Protein AF-A0A0B6YNG0-F1 (afdb_monomer_lite)

Structure (mmCIF, N/CA/C/O backbone):
data_AF-A0A0B6YNG0-F1
#
_entry.id   AF-A0A0B6YNG0-F1
#
loop_
_atom_site.group_PDB
_atom_site.id
_atom_site.type_symbol
_atom_site.label_atom_id
_atom_site.label_alt_id
_atom_site.label_comp_id
_atom_site.label_asym_id
_atom_site.label_entity_id
_atom_site.label_seq_id
_atom_site.pdbx_PDB_ins_code
_atom_site.Cartn_x
_atom_site.Cartn_y
_atom_site.Cartn_z
_atom_site.occupancy
_atom_site.B_iso_or_equiv
_atom_site.auth_seq_id
_atom_site.auth_comp_id
_atom_site.auth_asym_id
_atom_site.auth_atom_id
_atom_site.pdbx_PDB_model_num
ATOM 1 N N . THR A 1 1 ? 1.364 5.940 -13.032 1.00 66.50 1 THR A N 1
ATOM 2 C CA . THR A 1 1 ? 2.782 5.542 -12.826 1.00 66.50 1 THR A CA 1
ATOM 3 C C . THR A 1 1 ? 3.115 5.553 -11.336 1.00 66.50 1 THR A C 1
ATOM 5 O O . THR A 1 1 ? 2.394 6.195 -10.582 1.00 66.50 1 THR A O 1
ATOM 8 N N . ALA A 1 2 ? 4.166 4.855 -10.874 1.00 70.00 2 ALA A N 1
ATOM 9 C CA . ALA A 1 2 ? 4.511 4.750 -9.440 1.00 70.00 2 ALA A CA 1
ATOM 10 C C . ALA A 1 2 ? 4.587 6.100 -8.674 1.00 70.00 2 ALA A C 1
ATOM 12 O O . ALA A 1 2 ? 4.045 6.167 -7.570 1.00 70.00 2 ALA A O 1
ATOM 13 N N . PRO A 1 3 ? 5.113 7.201 -9.259 1.00 79.50 3 PRO A N 1
ATOM 14 C CA . PRO A 1 3 ? 5.097 8.527 -8.629 1.00 79.50 3 PRO A CA 1
ATOM 15 C C . PRO A 1 3 ? 3.700 9.053 -8.277 1.00 79.50 3 PRO A C 1
ATOM 17 O O . PRO A 1 3 ? 3.532 9.748 -7.285 1.00 79.50 3 PRO A O 1
ATOM 20 N N . GLN A 1 4 ? 2.678 8.720 -9.070 1.00 81.50 4 GLN A N 1
ATOM 21 C CA . GLN A 1 4 ? 1.294 9.122 -8.786 1.00 81.50 4 GLN A CA 1
ATOM 22 C C . GLN A 1 4 ? 0.688 8.289 -7.647 1.00 81.50 4 GLN A C 1
ATOM 24 O O . GLN A 1 4 ? -0.141 8.783 -6.888 1.00 81.50 4 GLN A O 1
ATOM 29 N N . MET A 1 5 ? 1.111 7.029 -7.508 1.00 82.81 5 MET A N 1
ATOM 30 C CA . MET A 1 5 ? 0.606 6.124 -6.474 1.00 82.81 5 MET A CA 1
ATOM 31 C C . MET A 1 5 ? 1.211 6.445 -5.106 1.00 82.81 5 MET A C 1
ATOM 33 O O . MET A 1 5 ? 0.476 6.551 -4.132 1.00 82.81 5 MET A O 1
ATOM 37 N N . PHE A 1 6 ? 2.528 6.634 -5.024 1.00 83.00 6 PHE A N 1
ATOM 38 C CA . PHE A 1 6 ? 3.239 6.778 -3.745 1.00 83.00 6 PHE A CA 1
ATOM 39 C C . PHE A 1 6 ? 3.647 8.216 -3.421 1.00 83.00 6 PHE A C 1
ATOM 41 O O . PHE A 1 6 ? 3.895 8.533 -2.263 1.00 83.00 6 PHE A O 1
ATOM 48 N N . GLY A 1 7 ? 3.663 9.093 -4.418 1.00 88.00 7 GLY A N 1
ATOM 49 C CA . GLY A 1 7 ? 4.168 10.450 -4.296 1.00 88.00 7 GLY A CA 1
ATOM 50 C C . GLY A 1 7 ? 5.555 10.591 -4.906 1.00 88.00 7 GLY A C 1
ATOM 51 O O . GLY A 1 7 ? 6.206 9.614 -5.289 1.00 88.00 7 GLY A O 1
ATOM 52 N N . ARG A 1 8 ? 5.995 11.838 -5.036 1.00 88.44 8 ARG A N 1
ATOM 53 C CA . ARG A 1 8 ? 7.301 12.179 -5.598 1.00 88.44 8 ARG A CA 1
ATOM 54 C C . ARG A 1 8 ? 7.910 13.362 -4.871 1.00 88.44 8 ARG A C 1
ATOM 56 O O . ARG A 1 8 ? 7.202 14.295 -4.502 1.00 88.44 8 ARG A O 1
ATOM 63 N N . LEU A 1 9 ? 9.229 13.324 -4.743 1.00 87.00 9 LEU A N 1
ATOM 64 C CA . LEU A 1 9 ? 10.026 14.482 -4.376 1.00 87.00 9 LEU A CA 1
ATOM 65 C C . LEU A 1 9 ? 10.422 15.203 -5.666 1.00 87.00 9 LEU A C 1
ATOM 67 O O . LEU A 1 9 ? 11.054 14.603 -6.538 1.00 87.00 9 LEU A O 1
ATOM 71 N N . ASP A 1 10 ? 10.020 16.460 -5.807 1.00 86.62 10 ASP A N 1
ATOM 72 C CA . ASP A 1 10 ? 10.525 17.310 -6.877 1.00 86.62 10 ASP A CA 1
ATOM 73 C C . ASP A 1 10 ? 11.939 17.767 -6.507 1.00 86.62 10 ASP A C 1
ATOM 75 O O . ASP A 1 10 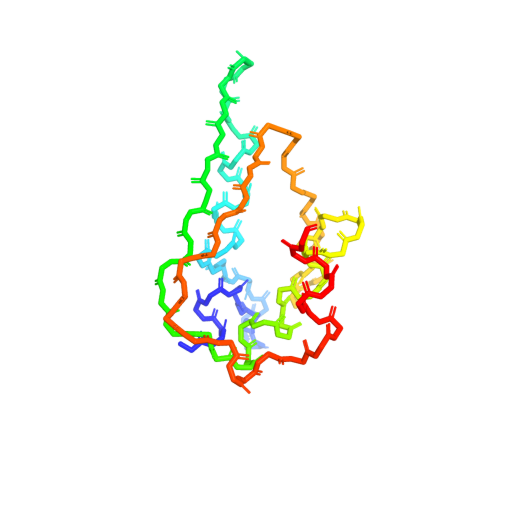? 12.130 18.525 -5.563 1.00 86.62 10 ASP A O 1
ATOM 79 N N . VAL A 1 11 ? 12.951 17.279 -7.224 1.00 83.81 11 VAL A N 1
ATOM 80 C CA . VAL A 1 11 ? 14.358 17.602 -6.936 1.00 83.81 11 VAL A CA 1
ATOM 81 C C . VAL A 1 11 ? 14.729 19.045 -7.280 1.00 83.81 11 VAL A C 1
ATOM 83 O O . VAL A 1 11 ? 15.748 19.531 -6.800 1.00 83.81 11 VAL A O 1
ATOM 86 N N . ALA A 1 12 ? 13.934 19.729 -8.110 1.00 88.19 12 ALA A N 1
ATOM 87 C CA . ALA A 1 12 ? 14.197 21.111 -8.490 1.00 88.19 12 ALA A CA 1
ATOM 88 C C . ALA A 1 12 ? 13.688 22.094 -7.431 1.00 88.19 12 ALA A C 1
ATOM 90 O O . ALA A 1 12 ? 14.351 23.095 -7.163 1.00 88.19 12 ALA A O 1
ATOM 91 N N . THR A 1 13 ? 12.534 21.811 -6.820 1.00 89.25 13 THR A N 1
ATOM 92 C CA . THR A 1 13 ? 11.945 22.674 -5.780 1.00 89.25 13 THR A CA 1
ATOM 93 C C . THR A 1 13 ? 12.154 22.149 -4.361 1.00 89.25 13 THR A C 1
ATOM 95 O O . THR A 1 13 ? 11.955 22.886 -3.401 1.00 89.25 13 THR A O 1
ATOM 98 N N . ASN A 1 14 ? 12.605 20.899 -4.224 1.00 84.94 14 ASN A N 1
ATOM 99 C CA . ASN A 1 14 ? 12.670 20.146 -2.973 1.00 84.94 14 ASN A CA 1
ATOM 100 C C . ASN A 1 14 ? 11.294 19.959 -2.298 1.00 84.94 14 ASN A C 1
ATOM 102 O O . ASN A 1 14 ? 11.216 19.748 -1.087 1.00 84.94 14 ASN A O 1
ATOM 106 N N . ASP A 1 15 ? 10.208 20.013 -3.077 1.00 89.38 15 ASP A N 1
ATOM 107 C CA . ASP A 1 15 ? 8.846 19.846 -2.571 1.00 89.38 15 ASP A CA 1
ATOM 108 C C . ASP A 1 15 ? 8.365 18.400 -2.680 1.00 89.38 15 ASP A C 1
ATOM 110 O O . ASP A 1 15 ? 8.549 17.715 -3.692 1.00 89.38 15 ASP A O 1
ATOM 114 N N . TRP A 1 16 ? 7.672 17.939 -1.641 1.00 88.94 16 TRP A N 1
ATOM 115 C CA . TRP A 1 16 ? 7.000 16.646 -1.651 1.00 88.94 16 TRP A CA 1
ATOM 116 C C . TRP A 1 16 ? 5.579 16.766 -2.203 1.00 88.94 16 TRP A C 1
ATOM 118 O O . TRP A 1 16 ? 4.774 17.562 -1.724 1.00 88.94 16 TRP A O 1
ATOM 128 N N . THR A 1 17 ? 5.246 15.919 -3.175 1.00 90.75 17 THR A N 1
ATOM 129 C CA . THR A 1 17 ? 3.871 15.726 -3.643 1.00 90.75 17 THR A CA 1
ATOM 130 C C . TH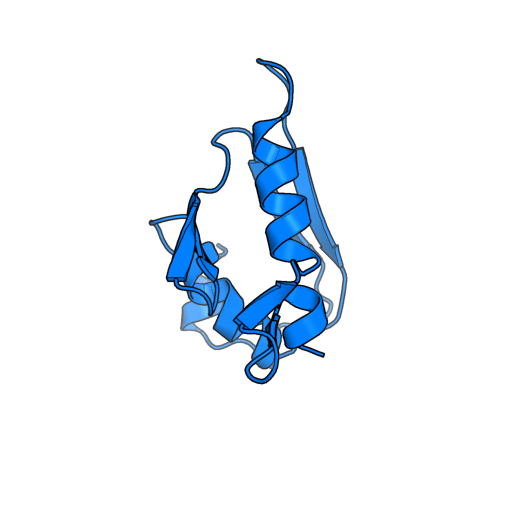R A 1 17 ? 3.367 14.367 -3.179 1.00 90.75 17 THR A C 1
ATOM 132 O O . THR A 1 17 ? 3.928 13.341 -3.564 1.00 90.75 17 THR A O 1
ATOM 135 N N . ASP A 1 18 ? 2.292 14.358 -2.390 1.00 89.25 18 ASP A N 1
ATOM 136 C CA . ASP A 1 18 ? 1.638 13.125 -1.954 1.00 89.25 18 ASP A CA 1
ATOM 137 C C . ASP A 1 18 ? 1.004 12.367 -3.132 1.00 89.25 18 ASP A C 1
ATOM 139 O O . ASP A 1 18 ? 0.428 12.955 -4.050 1.00 89.25 18 ASP A O 1
ATOM 143 N N . GLY A 1 19 ? 1.103 11.039 -3.085 1.00 88.31 19 GLY A N 1
ATOM 144 C CA . GLY A 1 19 ? 0.421 10.141 -4.007 1.00 88.31 19 GLY A CA 1
ATOM 145 C C . GLY A 1 19 ? -0.922 9.660 -3.467 1.00 88.31 19 GLY A C 1
ATOM 146 O O . GLY A 1 19 ? -1.353 10.007 -2.361 1.00 88.31 19 GLY A O 1
ATOM 147 N N . ILE A 1 20 ? -1.579 8.799 -4.243 1.00 87.31 20 ILE A N 1
ATOM 148 C CA . ILE A 1 20 ? -2.855 8.176 -3.867 1.00 87.31 20 ILE A CA 1
ATOM 149 C C . ILE A 1 20 ? -2.718 7.400 -2.548 1.00 87.31 20 ILE A C 1
ATOM 151 O O . ILE A 1 20 ? -3.488 7.628 -1.616 1.00 87.31 20 ILE A O 1
ATOM 155 N N . PHE A 1 21 ? -1.714 6.530 -2.425 1.00 85.19 21 PHE A N 1
ATOM 156 C CA . PHE A 1 21 ? -1.504 5.715 -1.232 1.00 85.19 21 PHE A CA 1
ATOM 157 C C . PHE A 1 21 ? -1.127 6.544 -0.010 1.00 85.19 21 PHE A C 1
ATOM 159 O O . PHE A 1 21 ? -1.724 6.337 1.044 1.00 85.19 21 PHE A O 1
ATOM 166 N N . SER A 1 22 ? -0.206 7.508 -0.121 1.00 87.12 22 SER A N 1
ATOM 167 C CA . SER A 1 22 ? 0.162 8.342 1.032 1.00 87.12 22 SER A CA 1
ATOM 168 C C . SER A 1 22 ? -1.036 9.151 1.541 1.00 87.12 22 SER A C 1
ATOM 170 O O . SER A 1 22 ? -1.285 9.207 2.748 1.00 87.12 22 SER A O 1
ATOM 172 N N . THR A 1 23 ? -1.860 9.670 0.627 1.00 89.44 23 THR A N 1
ATOM 173 C CA . THR A 1 23 ? -3.107 10.372 0.959 1.00 89.44 23 THR A CA 1
ATOM 174 C C . THR A 1 23 ? -4.120 9.452 1.645 1.00 89.44 23 THR A C 1
ATOM 176 O O . THR A 1 23 ? -4.671 9.805 2.694 1.00 89.44 23 THR A O 1
ATOM 179 N N . LEU A 1 24 ? -4.364 8.258 1.090 1.00 88.00 24 LEU A N 1
ATOM 180 C CA . LEU A 1 24 ? -5.291 7.279 1.663 1.00 88.00 24 LEU A CA 1
ATOM 181 C C . LEU A 1 24 ? -4.831 6.818 3.049 1.00 88.00 24 LEU A C 1
ATOM 183 O O . LEU A 1 24 ? -5.636 6.820 3.979 1.00 88.00 24 LEU A O 1
ATOM 187 N N . TRP A 1 25 ? -3.539 6.530 3.232 1.00 87.50 25 TRP A N 1
ATOM 188 C CA . TRP A 1 25 ? -2.977 6.155 4.532 1.00 87.50 25 TRP A CA 1
ATOM 189 C C . TRP A 1 25 ? -3.225 7.227 5.586 1.00 87.50 25 TRP A C 1
ATOM 191 O O . TRP A 1 25 ? -3.773 6.932 6.648 1.00 87.50 25 TRP A O 1
ATOM 201 N N . ARG A 1 26 ? -2.908 8.492 5.286 1.00 89.19 26 ARG A N 1
ATOM 202 C CA . ARG A 1 26 ? -3.169 9.605 6.215 1.00 89.19 26 ARG A CA 1
ATOM 203 C C . ARG A 1 26 ? -4.660 9.755 6.527 1.00 89.19 26 ARG A C 1
ATOM 205 O O . ARG A 1 26 ? -5.014 10.147 7.637 1.00 89.19 26 ARG A O 1
ATOM 212 N N . ARG A 1 27 ? -5.544 9.436 5.576 1.00 88.50 27 ARG A N 1
ATOM 213 C CA . ARG A 1 27 ? -6.998 9.475 5.782 1.00 88.50 27 ARG A CA 1
ATOM 214 C C . ARG A 1 27 ? -7.481 8.382 6.733 1.00 88.50 27 ARG A C 1
ATOM 216 O O . ARG A 1 27 ? -8.357 8.668 7.543 1.00 88.50 27 ARG A O 1
ATOM 223 N N . THR A 1 28 ? -6.890 7.185 6.696 1.00 87.44 28 THR A N 1
ATOM 224 C CA . THR A 1 28 ? -7.287 6.078 7.590 1.00 87.44 28 THR A CA 1
ATOM 225 C C . THR A 1 28 ? -7.154 6.451 9.070 1.00 87.44 28 THR A C 1
ATOM 227 O O . THR A 1 28 ? -8.020 6.093 9.865 1.00 87.44 28 THR A O 1
ATOM 230 N N . HIS A 1 29 ? -6.155 7.268 9.427 1.00 85.94 29 HIS A N 1
ATOM 231 C CA . HIS A 1 29 ? -5.935 7.774 10.791 1.00 85.94 29 HIS A CA 1
ATOM 232 C C . HIS A 1 29 ? -6.926 8.845 11.254 1.00 85.94 29 HIS A C 1
ATOM 234 O O . HIS A 1 29 ? -7.013 9.119 12.446 1.00 85.94 29 HIS A O 1
ATOM 240 N N . LYS A 1 30 ? -7.678 9.463 10.337 1.00 87.62 30 LYS A N 1
ATOM 241 C CA . LYS A 1 30 ? -8.677 10.498 10.664 1.00 87.62 30 LYS A CA 1
ATOM 242 C C . LYS A 1 30 ? -10.070 9.923 10.945 1.00 87.62 30 LYS A C 1
ATOM 244 O O . LYS A 1 30 ? -11.008 10.676 11.194 1.00 87.62 30 LYS A O 1
ATOM 249 N N . THR A 1 31 ? -10.207 8.605 10.872 1.00 83.75 31 THR A N 1
ATOM 250 C CA . THR A 1 31 ? -11.465 7.880 11.059 1.00 83.75 31 THR A CA 1
ATOM 251 C C . THR A 1 31 ? -11.900 7.901 12.527 1.00 83.75 31 THR A C 1
ATOM 253 O O . THR A 1 31 ? -11.059 7.931 13.429 1.00 83.75 31 THR A O 1
ATOM 256 N N . LYS A 1 32 ? -13.213 7.903 12.800 1.00 83.69 32 LYS A N 1
ATOM 257 C CA . LYS A 1 32 ? -13.719 7.939 14.181 1.00 83.69 32 LYS A CA 1
ATOM 258 C C . LYS A 1 32 ? -13.408 6.632 14.916 1.00 83.69 32 LYS A C 1
ATOM 260 O O . LYS A 1 32 ? -13.290 5.564 14.318 1.00 83.69 32 LYS A O 1
ATOM 265 N N . LYS A 1 33 ? -13.315 6.701 16.250 1.00 78.62 33 LYS A N 1
ATOM 266 C CA . LYS A 1 33 ? -13.189 5.496 17.086 1.00 78.62 33 LYS A CA 1
ATOM 267 C C . LYS A 1 33 ? -14.376 4.560 16.834 1.00 78.62 33 LYS A C 1
ATOM 269 O O . LYS A 1 33 ? -15.519 4.984 16.963 1.00 78.62 33 LYS A O 1
ATOM 274 N N . GLY A 1 34 ? -14.081 3.297 16.526 1.00 80.88 34 GLY A N 1
ATOM 275 C CA . GLY A 1 34 ? -15.076 2.249 16.267 1.00 80.88 34 GLY A CA 1
ATOM 276 C C . GLY A 1 34 ? -15.405 2.021 14.789 1.00 80.88 34 GLY A C 1
ATOM 277 O O . GLY A 1 34 ? -16.088 1.054 14.475 1.00 80.88 34 GLY A O 1
ATOM 278 N N . GLU A 1 35 ? -14.902 2.856 13.879 1.00 87.00 35 GLU A N 1
ATOM 279 C CA . GLU A 1 35 ? -15.088 2.676 12.437 1.00 87.00 35 GLU A CA 1
ATOM 280 C C . GLU A 1 35 ? -13.899 1.920 11.816 1.00 87.00 35 GLU A C 1
ATOM 282 O O . GLU A 1 35 ? -12.730 2.174 12.129 1.00 87.00 35 GLU A O 1
ATOM 287 N N . HIS A 1 36 ? -14.212 0.987 10.915 1.00 87.25 36 HIS A N 1
ATOM 288 C CA . HIS A 1 36 ? -13.235 0.230 10.136 1.00 87.25 36 HIS A CA 1
ATOM 289 C C . HIS A 1 36 ? -13.105 0.812 8.732 1.00 87.25 36 HIS A C 1
ATOM 291 O O . HIS A 1 36 ? -14.108 1.114 8.087 1.00 87.25 36 HIS A O 1
ATOM 297 N N . VAL A 1 37 ? -11.869 0.926 8.244 1.00 89.56 37 VAL A N 1
ATOM 298 C CA . VAL A 1 37 ? -11.592 1.377 6.874 1.00 89.56 37 VAL A CA 1
ATOM 299 C C . VAL A 1 37 ? -11.084 0.202 6.062 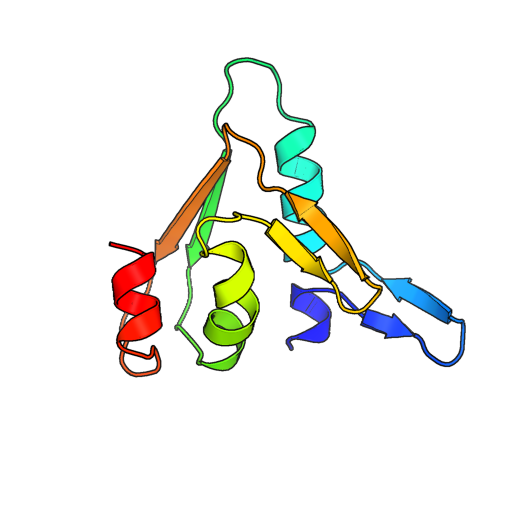1.00 89.56 37 VAL A C 1
ATOM 301 O O . VAL A 1 37 ? -10.126 -0.455 6.455 1.00 89.56 37 VAL A O 1
ATOM 304 N N . TRP A 1 38 ? -11.705 -0.041 4.916 1.00 89.31 38 TRP A N 1
ATOM 305 C CA . TRP A 1 38 ? -11.286 -1.077 3.983 1.00 89.31 38 TRP A CA 1
ATOM 306 C C . TRP A 1 38 ? -10.774 -0.403 2.716 1.00 89.31 38 TRP A C 1
ATOM 308 O O . TRP A 1 38 ? -11.513 0.317 2.047 1.00 89.31 38 TRP A O 1
ATOM 318 N N . LEU A 1 39 ? -9.491 -0.591 2.422 1.00 86.00 39 LEU A N 1
ATOM 319 C CA . LEU A 1 39 ? -8.872 -0.151 1.180 1.00 86.00 39 LEU A CA 1
ATOM 320 C C . LEU A 1 39 ? -8.940 -1.309 0.189 1.00 86.00 39 LEU A C 1
ATOM 322 O O . LEU A 1 39 ? -8.240 -2.302 0.362 1.00 86.00 39 LEU A O 1
ATOM 326 N N . VAL A 1 40 ? -9.802 -1.186 -0.818 1.00 86.38 40 VAL A N 1
ATOM 327 C CA . VAL A 1 40 ? -9.928 -2.175 -1.892 1.00 86.38 40 VAL A CA 1
ATOM 328 C C . VAL A 1 40 ? -9.047 -1.739 -3.052 1.00 86.38 40 VAL A C 1
ATOM 330 O O . VAL A 1 40 ? -9.201 -0.637 -3.580 1.00 86.38 40 VAL A O 1
ATOM 333 N N . LEU A 1 41 ? -8.093 -2.590 -3.402 1.00 80.56 41 LEU A N 1
ATOM 334 C CA . LEU A 1 41 ? -7.192 -2.423 -4.530 1.00 80.56 41 LEU A CA 1
ATOM 335 C C . LEU A 1 41 ? -7.649 -3.384 -5.620 1.00 80.56 41 LEU A C 1
ATOM 337 O O . LEU A 1 41 ? -7.259 -4.549 -5.629 1.00 80.56 41 LEU A O 1
ATOM 341 N N . ASP A 1 42 ? -8.528 -2.869 -6.474 1.00 81.19 42 ASP A N 1
ATOM 342 C CA . ASP A 1 42 ? -9.087 -3.565 -7.629 1.00 81.19 42 ASP A CA 1
ATOM 343 C C . ASP A 1 42 ? -8.268 -3.222 -8.877 1.00 81.19 42 ASP A C 1
ATOM 345 O O . ASP A 1 42 ? -8.150 -2.056 -9.274 1.00 81.19 42 ASP A O 1
ATOM 349 N N . GLY A 1 43 ? -7.634 -4.241 -9.450 1.00 75.12 43 GLY A N 1
ATOM 350 C CA . GLY A 1 43 ? -6.866 -4.103 -10.676 1.00 75.12 43 GLY A CA 1
ATOM 351 C C . GLY A 1 43 ? -5.862 -5.231 -10.902 1.00 75.12 43 GLY A C 1
ATOM 352 O O . GLY A 1 43 ? -5.549 -6.004 -9.992 1.00 75.12 43 GLY A O 1
ATOM 353 N N . PRO A 1 44 ? -5.323 -5.340 -12.129 1.00 70.94 44 PRO A N 1
ATOM 354 C CA . PRO A 1 44 ? -4.281 -6.307 -12.426 1.00 70.94 44 PRO A CA 1
ATOM 355 C C . PRO A 1 44 ? -3.058 -6.033 -11.554 1.00 70.94 44 PRO A C 1
ATOM 357 O O . PRO A 1 44 ? -2.569 -4.905 -11.452 1.00 70.94 44 PRO A O 1
ATOM 360 N N . VAL A 1 45 ? -2.556 -7.091 -10.932 1.00 67.94 45 VAL A N 1
ATOM 361 C CA . VAL A 1 45 ? -1.342 -7.038 -10.130 1.00 67.94 45 VAL A CA 1
ATOM 362 C C . VAL A 1 45 ? -0.149 -6.897 -11.060 1.00 67.94 45 VAL A C 1
ATOM 364 O O . VAL A 1 45 ? 0.290 -7.856 -11.692 1.00 67.94 45 VAL A O 1
ATOM 367 N N . ASP A 1 46 ? 0.390 -5.688 -11.136 1.00 69.44 46 ASP A N 1
ATOM 368 C CA . ASP A 1 46 ? 1.705 -5.460 -11.721 1.00 69.44 46 ASP A CA 1
ATOM 369 C C . ASP A 1 46 ? 2.781 -5.619 -10.633 1.00 69.44 46 ASP A C 1
ATOM 371 O O . ASP A 1 46 ? 2.611 -5.153 -9.496 1.00 69.44 46 ASP A O 1
ATOM 375 N N . ALA A 1 47 ? 3.898 -6.259 -10.987 1.00 63.22 47 ALA A N 1
ATOM 376 C CA . ALA A 1 47 ? 5.044 -6.488 -10.110 1.00 63.22 47 ALA A CA 1
ATOM 377 C C . ALA A 1 47 ? 5.513 -5.185 -9.439 1.00 63.22 47 ALA A C 1
ATOM 379 O O . ALA A 1 47 ? 5.851 -5.179 -8.257 1.00 63.22 47 ALA A O 1
ATOM 380 N N . ILE A 1 48 ? 5.414 -4.052 -10.145 1.00 66.00 48 ILE A N 1
ATOM 381 C CA . ILE A 1 48 ? 5.818 -2.731 -9.641 1.00 66.00 48 ILE A CA 1
ATOM 382 C C . ILE A 1 48 ? 5.002 -2.305 -8.410 1.00 66.00 48 ILE A C 1
ATOM 384 O O . ILE A 1 48 ? 5.544 -1.699 -7.483 1.00 66.00 48 ILE A O 1
ATOM 388 N N . TRP A 1 49 ? 3.690 -2.558 -8.376 1.00 67.56 49 TRP A N 1
ATOM 389 C CA . TRP A 1 49 ? 2.862 -2.145 -7.234 1.00 67.56 49 TRP A CA 1
ATOM 390 C C . TRP A 1 49 ? 3.071 -3.077 -6.051 1.00 67.56 49 TRP A C 1
ATOM 392 O O . TRP A 1 49 ? 3.212 -2.600 -4.926 1.00 67.56 49 TRP A O 1
ATOM 402 N N . ILE A 1 50 ? 3.166 -4.380 -6.312 1.00 67.94 50 ILE A N 1
ATOM 403 C CA . ILE A 1 50 ? 3.447 -5.377 -5.280 1.00 67.94 50 ILE A CA 1
ATOM 404 C C . ILE A 1 50 ? 4.805 -5.140 -4.616 1.00 67.94 50 ILE A C 1
ATOM 406 O O . ILE A 1 50 ? 4.891 -5.184 -3.392 1.00 67.94 50 ILE A O 1
ATOM 410 N N . GLU A 1 51 ? 5.851 -4.834 -5.383 1.00 71.19 51 GLU A N 1
ATOM 411 C CA . GLU A 1 51 ? 7.183 -4.593 -4.826 1.00 71.19 51 GLU A CA 1
A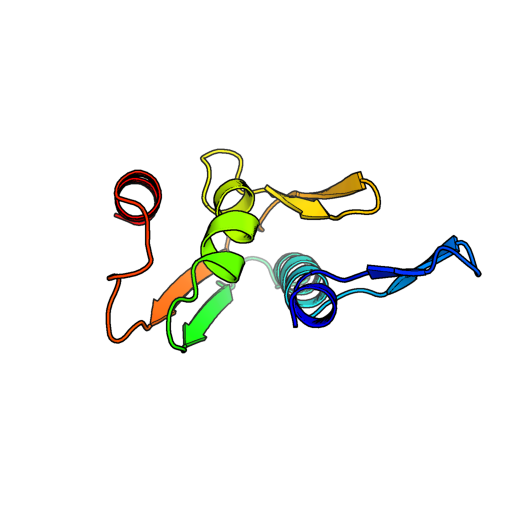TOM 412 C C . GLU A 1 51 ? 7.200 -3.391 -3.882 1.00 71.19 51 GLU A C 1
ATOM 414 O O . GLU A 1 51 ? 7.720 -3.481 -2.769 1.00 71.19 51 GLU A O 1
ATOM 419 N N . ASN A 1 52 ? 6.559 -2.290 -4.280 1.00 68.25 52 ASN A N 1
ATOM 420 C CA . ASN A 1 52 ? 6.459 -1.100 -3.436 1.00 68.25 52 ASN A CA 1
ATOM 421 C C . ASN A 1 52 ? 5.558 -1.331 -2.207 1.00 68.25 52 ASN A C 1
ATOM 423 O O . ASN A 1 52 ? 5.812 -0.779 -1.133 1.00 68.25 52 ASN A O 1
ATOM 427 N N . LEU A 1 53 ? 4.536 -2.184 -2.333 1.00 69.88 53 LEU A N 1
ATOM 428 C CA . LEU A 1 53 ? 3.641 -2.556 -1.236 1.00 69.88 53 LEU A CA 1
ATOM 429 C C . LEU A 1 53 ? 4.217 -3.642 -0.319 1.00 69.88 53 LEU A C 1
ATOM 431 O O . LEU A 1 53 ? 3.713 -3.795 0.788 1.00 69.88 53 LEU A O 1
ATOM 435 N N . ASN A 1 54 ? 5.286 -4.353 -0.685 1.00 69.88 54 ASN A N 1
ATOM 436 C CA . ASN A 1 54 ? 5.859 -5.402 0.171 1.00 69.88 54 ASN A CA 1
ATOM 437 C C . ASN A 1 54 ? 6.272 -4.881 1.558 1.00 69.88 54 ASN A C 1
ATOM 439 O O . ASN A 1 54 ? 6.158 -5.623 2.528 1.00 69.88 54 ASN A O 1
ATOM 443 N N . SER A 1 55 ? 6.711 -3.619 1.667 1.00 65.69 55 SER A N 1
ATOM 444 C CA . SER A 1 55 ? 7.036 -2.976 2.956 1.00 65.69 55 SER A CA 1
ATOM 445 C C . SER A 1 55 ? 5.793 -2.639 3.794 1.00 65.69 55 SER A C 1
ATOM 447 O O . SER A 1 55 ? 5.828 -2.649 5.025 1.00 65.69 55 SER A O 1
ATOM 449 N N . VAL A 1 56 ? 4.678 -2.377 3.113 1.00 66.19 56 VAL A N 1
ATOM 450 C CA . VAL A 1 56 ? 3.370 -2.057 3.690 1.00 66.19 56 VAL A CA 1
ATOM 451 C C . VAL A 1 56 ? 2.643 -3.319 4.151 1.00 66.19 56 VAL A C 1
ATOM 453 O O . VAL A 1 56 ? 1.932 -3.284 5.150 1.00 66.19 56 VAL A O 1
ATOM 456 N N . LEU A 1 57 ? 2.824 -4.415 3.416 1.00 68.25 57 LEU A N 1
ATOM 457 C CA . LEU A 1 57 ? 2.259 -5.736 3.689 1.00 68.25 57 LEU A CA 1
ATOM 458 C C . LEU A 1 57 ? 3.151 -6.578 4.610 1.00 68.25 57 LEU A C 1
ATOM 460 O O . LEU A 1 57 ? 2.769 -7.681 4.982 1.00 68.25 57 LEU A O 1
ATOM 464 N N . ASP A 1 58 ? 4.335 -6.076 4.965 1.00 71.06 58 ASP A N 1
ATOM 465 C CA . ASP A 1 58 ? 5.186 -6.686 5.984 1.00 71.06 58 ASP A CA 1
ATOM 466 C C . ASP A 1 58 ? 4.579 -6.519 7.387 1.00 71.06 58 ASP A C 1
ATOM 468 O O . ASP A 1 58 ? 3.717 -5.662 7.611 1.00 71.06 58 ASP A O 1
ATOM 472 N N . ASP A 1 59 ? 5.091 -7.266 8.367 1.00 65.75 59 ASP A N 1
ATOM 473 C CA . ASP A 1 59 ? 4.607 -7.253 9.759 1.00 65.75 59 ASP A CA 1
ATOM 474 C C . ASP A 1 59 ? 4.582 -5.842 10.374 1.00 65.75 59 ASP A C 1
ATOM 476 O O . ASP A 1 59 ? 3.750 -5.519 11.227 1.00 65.75 59 ASP A O 1
ATOM 480 N N . ASN A 1 60 ? 5.461 -4.964 9.884 1.00 69.94 60 ASN A N 1
ATOM 481 C CA . ASN A 1 60 ? 5.581 -3.575 10.313 1.00 69.94 60 ASN A CA 1
ATOM 482 C C . ASN A 1 60 ? 4.419 -2.674 9.865 1.00 69.94 60 ASN A C 1
ATOM 484 O O . ASN A 1 60 ? 4.302 -1.560 10.383 1.00 69.94 60 ASN A O 1
ATOM 488 N N . LYS A 1 61 ? 3.599 -3.097 8.891 1.00 80.19 61 LYS A N 1
ATOM 489 C CA . LYS A 1 61 ? 2.420 -2.375 8.374 1.00 80.19 61 LYS A CA 1
ATOM 490 C C . LYS A 1 61 ? 2.662 -0.878 8.170 1.00 80.19 61 LYS A C 1
ATOM 492 O O . LYS A 1 61 ? 1.863 -0.050 8.600 1.00 80.19 61 LYS A O 1
ATOM 497 N N . THR A 1 62 ? 3.798 -0.507 7.581 1.00 84.94 62 THR A N 1
ATOM 498 C CA . THR A 1 62 ? 4.252 0.890 7.506 1.00 84.94 62 THR A CA 1
ATOM 499 C C . THR A 1 62 ? 4.572 1.279 6.072 1.00 84.94 62 THR A C 1
ATOM 501 O O . THR A 1 62 ? 5.441 0.68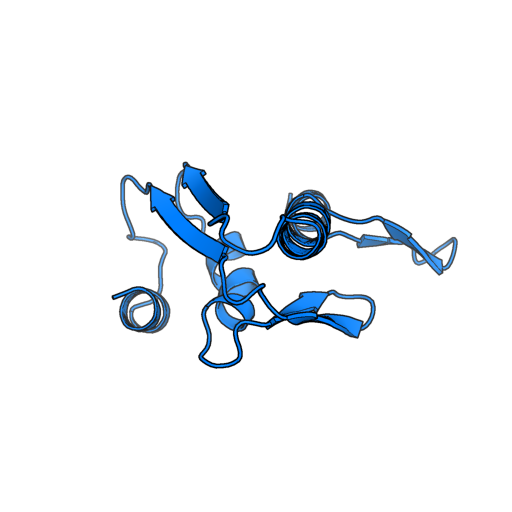8 5.440 1.00 84.94 62 THR A O 1
ATOM 504 N N . LEU A 1 63 ? 3.908 2.327 5.583 1.00 85.12 63 LEU A N 1
ATOM 505 C CA . LEU A 1 63 ? 4.198 2.931 4.290 1.00 85.12 63 LEU A CA 1
ATOM 506 C C . LEU A 1 63 ? 5.432 3.824 4.404 1.00 85.12 63 LEU A C 1
ATOM 508 O O . LEU A 1 63 ? 5.403 4.824 5.120 1.00 85.12 63 LEU A O 1
ATOM 512 N N . THR A 1 64 ? 6.505 3.454 3.706 1.00 85.00 64 THR A N 1
ATOM 513 C CA . THR A 1 64 ? 7.743 4.243 3.642 1.00 85.00 64 THR A CA 1
ATOM 514 C C . THR A 1 64 ? 7.797 4.986 2.314 1.00 85.00 64 THR A C 1
ATOM 516 O O . THR A 1 64 ? 7.750 4.371 1.251 1.00 85.00 64 THR A O 1
ATOM 519 N N . LEU A 1 65 ? 7.855 6.312 2.381 1.00 84.81 65 LEU A N 1
ATOM 520 C CA . LEU A 1 65 ? 7.846 7.205 1.229 1.00 84.81 65 LEU A CA 1
ATOM 521 C C . LEU A 1 65 ? 9.274 7.603 0.839 1.00 84.81 65 LEU A C 1
ATOM 523 O O . LEU A 1 65 ? 10.193 7.577 1.657 1.00 84.81 65 LEU A O 1
ATOM 527 N N . ALA A 1 66 ? 9.466 8.001 -0.420 1.00 82.00 66 ALA A N 1
ATOM 528 C CA . ALA A 1 66 ? 10.785 8.354 -0.952 1.00 82.00 66 ALA A CA 1
ATOM 529 C C . ALA A 1 66 ? 11.406 9.609 -0.302 1.00 82.00 66 ALA A C 1
ATOM 531 O O . ALA A 1 66 ? 12.619 9.780 -0.352 1.00 82.00 66 ALA A O 1
ATOM 532 N N . ASN A 1 67 ? 10.601 10.467 0.335 1.00 84.31 67 ASN A N 1
ATOM 533 C CA . ASN A 1 67 ? 11.087 11.576 1.168 1.00 84.31 67 ASN A CA 1
ATOM 534 C C . ASN A 1 67 ? 11.551 11.139 2.573 1.00 84.31 67 ASN A C 1
ATOM 536 O O . ASN A 1 67 ? 11.971 11.985 3.356 1.00 84.31 67 ASN A O 1
ATOM 540 N N . GLY A 1 68 ? 11.456 9.850 2.911 1.00 85.25 68 GLY A N 1
ATOM 541 C CA . GLY A 1 68 ? 11.798 9.313 4.227 1.00 85.25 68 GLY A CA 1
ATOM 542 C C . GLY A 1 68 ? 10.638 9.276 5.226 1.00 85.25 68 GLY A C 1
ATOM 543 O O . GLY A 1 68 ? 10.821 8.749 6.326 1.00 85.25 68 GLY A O 1
ATOM 544 N N . ASP A 1 69 ? 9.445 9.768 4.868 1.00 86.19 69 ASP A N 1
ATOM 545 C CA . ASP A 1 69 ? 8.269 9.668 5.736 1.00 86.19 69 ASP A CA 1
ATOM 546 C C . ASP A 1 69 ? 7.873 8.205 5.943 1.00 86.19 69 ASP A C 1
ATOM 548 O O . ASP A 1 69 ? 7.824 7.400 5.010 1.00 86.19 69 ASP A O 1
ATOM 552 N N . ARG A 1 70 ? 7.522 7.875 7.187 1.00 88.06 70 ARG A N 1
ATOM 553 C CA . ARG A 1 70 ? 7.043 6.548 7.579 1.00 88.06 70 ARG A CA 1
ATOM 554 C C . ARG A 1 70 ? 5.660 6.680 8.188 1.00 88.06 70 ARG A C 1
ATOM 556 O O . ARG A 1 70 ? 5.505 7.229 9.276 1.00 88.06 70 ARG A O 1
ATOM 563 N N . ILE A 1 71 ? 4.652 6.181 7.482 1.00 88.12 71 ILE A N 1
ATOM 564 C CA . ILE A 1 71 ? 3.251 6.284 7.882 1.00 88.12 71 ILE A CA 1
ATOM 565 C C . ILE A 1 71 ? 2.761 4.885 8.273 1.00 88.12 71 ILE A C 1
ATOM 567 O O . ILE A 1 71 ? 2.529 4.057 7.387 1.00 88.12 71 ILE A O 1
ATOM 571 N N . PRO A 1 72 ? 2.606 4.580 9.575 1.00 87.88 72 PRO A N 1
ATOM 572 C CA . PRO A 1 72 ? 2.052 3.300 9.992 1.00 87.88 72 PRO A CA 1
ATOM 573 C C . PRO A 1 72 ? 0.603 3.184 9.515 1.00 87.88 72 PRO A C 1
ATOM 575 O O . PRO A 1 72 ? -0.107 4.179 9.385 1.00 87.88 72 PRO A O 1
ATOM 578 N N . MET A 1 73 ? 0.140 1.973 9.257 1.00 85.94 73 MET A N 1
ATOM 579 C CA . MET A 1 73 ? -1.250 1.695 8.931 1.00 85.94 73 MET A CA 1
ATOM 580 C C . MET A 1 73 ? -2.113 1.840 10.189 1.00 85.94 73 MET A C 1
ATOM 582 O O . MET A 1 73 ? -1.726 1.398 11.273 1.00 85.94 73 MET A O 1
ATOM 586 N N . ALA A 1 74 ? -3.287 2.463 10.067 1.0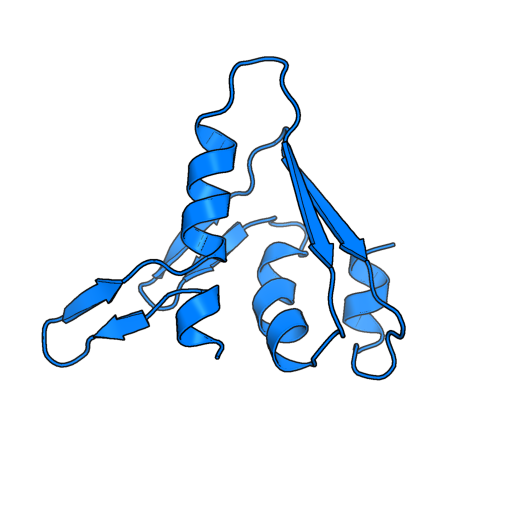0 87.88 74 ALA A N 1
ATOM 587 C CA . ALA A 1 74 ? -4.201 2.576 11.199 1.00 87.88 74 ALA A CA 1
ATOM 588 C C . ALA A 1 74 ? -4.660 1.174 11.666 1.00 87.88 74 ALA A C 1
ATOM 590 O O . ALA A 1 74 ? -4.971 0.333 10.819 1.00 87.88 74 ALA A O 1
ATOM 591 N N . PRO A 1 75 ? -4.778 0.908 12.984 1.00 85.81 75 PRO A N 1
ATOM 592 C CA . PRO A 1 75 ? -5.165 -0.413 13.496 1.00 85.81 75 PRO A CA 1
ATOM 593 C C . PRO A 1 75 ? -6.535 -0.905 13.009 1.00 85.81 75 PRO A C 1
ATOM 595 O O . PRO A 1 75 ? -6.776 -2.108 12.930 1.00 85.81 75 PRO A O 1
ATOM 598 N N . THR A 1 76 ? -7.441 0.023 12.692 1.00 87.50 76 THR A N 1
ATOM 599 C CA . THR A 1 76 ? -8.789 -0.270 12.187 1.00 87.50 76 THR A CA 1
ATOM 600 C C . THR A 1 76 ? -8.852 -0.391 10.667 1.00 87.50 76 THR A C 1
ATOM 602 O O . THR A 1 76 ? -9.920 -0.685 10.128 1.00 87.50 76 THR A O 1
ATOM 605 N N . CYS A 1 77 ? -7.734 -0.174 9.972 1.00 88.81 77 CYS A N 1
ATOM 606 C CA . CYS A 1 77 ? -7.660 -0.293 8.529 1.00 88.81 77 CYS A CA 1
ATOM 607 C C . CYS A 1 77 ? -7.399 -1.750 8.117 1.00 88.81 77 CYS A C 1
ATOM 609 O O . CYS A 1 77 ? -6.673 -2.491 8.785 1.00 88.81 77 CYS A O 1
ATOM 611 N N . LYS A 1 78 ? -7.956 -2.149 6.978 1.00 86.12 78 LYS A N 1
ATOM 612 C CA . LYS A 1 78 ? -7.695 -3.410 6.279 1.00 86.12 78 LYS A CA 1
ATOM 613 C C . LYS A 1 78 ? -7.479 -3.117 4.799 1.00 86.12 78 LYS A C 1
ATOM 615 O O . LYS A 1 78 ? -8.036 -2.151 4.284 1.00 86.12 78 LYS A O 1
ATOM 620 N N . ILE A 1 79 ? -6.660 -3.925 4.137 1.00 84.38 79 ILE A N 1
ATOM 621 C CA . ILE A 1 79 ? -6.427 -3.840 2.692 1.00 84.38 79 ILE A CA 1
ATOM 622 C C . ILE A 1 79 ? -6.954 -5.132 2.083 1.00 84.38 79 ILE A C 1
ATOM 624 O O . ILE A 1 79 ? -6.698 -6.205 2.626 1.00 84.38 79 ILE A O 1
ATOM 628 N N . ILE A 1 80 ? -7.702 -5.015 0.994 1.00 84.88 80 ILE A N 1
ATOM 629 C CA . ILE A 1 80 ? -8.174 -6.131 0.181 1.00 84.88 80 ILE A CA 1
ATOM 630 C C . ILE A 1 80 ? -7.608 -5.936 -1.219 1.00 84.88 80 ILE A C 1
ATOM 632 O O . ILE A 1 80 ? -7.685 -4.838 -1.767 1.00 84.88 80 ILE A O 1
ATOM 636 N N . PHE A 1 81 ? -7.069 -7.007 -1.789 1.00 79.62 81 PHE A N 1
ATOM 637 C CA . PHE A 1 81 ? -6.650 -7.056 -3.183 1.00 79.62 81 PHE A CA 1
ATOM 638 C C . PHE A 1 81 ? -7.685 -7.855 -3.969 1.00 79.62 81 PHE A C 1
ATOM 640 O O . PHE A 1 81 ? -7.899 -9.032 -3.684 1.00 79.62 81 PHE A O 1
ATOM 647 N N . GLU A 1 82 ? -8.330 -7.212 -4.937 1.00 82.06 82 GLU A N 1
ATOM 648 C CA . GLU A 1 82 ? -9.213 -7.871 -5.898 1.00 82.06 82 GLU A CA 1
ATOM 649 C C . GLU A 1 82 ? -8.451 -8.001 -7.215 1.00 82.06 82 GLU A C 1
ATOM 651 O O . GLU A 1 82 ? -8.204 -7.022 -7.918 1.00 82.06 82 GLU A O 1
ATOM 656 N N . VAL A 1 83 ? -7.964 -9.212 -7.485 1.00 75.88 83 VAL A N 1
ATOM 657 C CA . VAL A 1 83 ? -6.974 -9.456 -8.537 1.00 75.88 83 VAL A CA 1
ATOM 658 C C . VAL A 1 83 ? -7.407 -10.656 -9.362 1.00 75.88 83 VAL A C 1
ATOM 660 O O . VAL A 1 83 ? -7.792 -11.688 -8.816 1.00 75.88 83 VAL A O 1
ATOM 663 N N . HIS A 1 84 ? -7.368 -10.526 -10.690 1.00 69.94 84 HIS A N 1
ATOM 664 C CA . HIS A 1 84 ? -7.806 -11.602 -11.581 1.00 69.94 84 HIS A CA 1
ATOM 665 C C . HIS A 1 84 ? -6.783 -12.752 -11.642 1.00 69.94 84 HIS A C 1
ATOM 667 O O . HIS A 1 84 ? -7.171 -13.921 -11.666 1.00 69.94 84 HIS A O 1
ATOM 673 N N . ASN A 1 85 ? -5.487 -12.435 -11.656 1.00 67.50 85 ASN A N 1
ATOM 674 C CA . ASN A 1 85 ? -4.395 -13.400 -11.563 1.00 67.50 85 ASN A CA 1
ATOM 675 C C . ASN A 1 85 ? -3.271 -12.848 -10.677 1.00 67.50 85 ASN A C 1
ATOM 677 O O . ASN A 1 85 ? -3.183 -11.646 -10.423 1.00 67.50 85 ASN A O 1
ATOM 681 N N . ILE A 1 86 ? -2.416 -13.748 -10.194 1.00 66.25 86 ILE A N 1
ATOM 682 C CA . ILE A 1 86 ? -1.257 -13.411 -9.358 1.00 66.25 86 ILE A CA 1
ATOM 683 C C . ILE A 1 86 ? 0.056 -13.784 -10.060 1.00 66.25 86 ILE A C 1
ATOM 685 O O . ILE A 1 86 ? 1.107 -13.844 -9.436 1.00 66.25 86 ILE A O 1
ATOM 689 N N . ASP A 1 87 ? 0.011 -13.993 -11.377 1.00 68.44 87 ASP A N 1
ATOM 690 C CA . ASP A 1 87 ? 1.115 -14.544 -12.177 1.00 68.44 87 ASP A CA 1
ATOM 691 C C . ASP A 1 87 ? 2.402 -13.702 -12.099 1.00 68.44 87 ASP A C 1
ATOM 693 O O . ASP A 1 87 ? 3.502 -14.235 -12.232 1.00 68.44 87 ASP A O 1
ATOM 697 N N . ASN A 1 88 ? 2.271 -12.400 -11.824 1.00 65.75 88 ASN A N 1
ATOM 698 C CA . ASN A 1 88 ? 3.386 -11.465 -11.650 1.00 65.75 88 ASN A CA 1
ATOM 699 C C . ASN A 1 88 ? 3.811 -11.261 -10.184 1.00 65.75 88 ASN A C 1
ATOM 701 O O . ASN A 1 88 ? 4.726 -10.483 -9.910 1.00 65.75 88 ASN A O 1
ATOM 705 N N . ALA A 1 89 ? 3.156 -11.917 -9.227 1.00 65.69 89 ALA A N 1
ATOM 706 C CA . ALA A 1 89 ? 3.520 -11.842 -7.821 1.00 65.69 89 ALA A CA 1
ATOM 707 C C . ALA A 1 89 ? 4.544 -12.921 -7.468 1.00 65.69 89 ALA A C 1
ATOM 709 O O . ALA A 1 89 ? 4.387 -14.100 -7.784 1.00 65.69 89 ALA A O 1
ATOM 710 N N . SER A 1 90 ? 5.583 -12.530 -6.732 1.00 69.69 90 SER A N 1
ATOM 711 C CA . SER A 1 90 ? 6.520 -13.505 -6.180 1.00 69.69 90 SER A CA 1
ATOM 712 C C . SER A 1 90 ? 5.824 -14.398 -5.133 1.00 69.69 90 SER A C 1
ATOM 714 O O . SER A 1 90 ? 4.957 -13.909 -4.398 1.00 69.69 90 SER A O 1
ATOM 716 N N . PRO A 1 91 ? 6.237 -15.671 -4.963 1.00 69.88 91 PRO A N 1
ATOM 717 C CA . PRO A 1 91 ? 5.717 -16.534 -3.897 1.00 69.88 91 PRO A CA 1
ATOM 718 C C . PRO A 1 91 ? 5.834 -15.915 -2.494 1.00 69.88 91 PRO A C 1
ATOM 720 O O . PRO A 1 91 ? 4.967 -16.117 -1.646 1.00 69.88 91 PRO A O 1
ATOM 723 N N . ALA A 1 92 ? 6.875 -15.107 -2.261 1.00 69.50 92 ALA A N 1
ATOM 724 C CA . ALA A 1 92 ? 7.064 -14.374 -1.012 1.00 69.50 92 ALA A CA 1
ATOM 725 C C . ALA A 1 92 ? 5.963 -13.330 -0.775 1.00 69.50 92 ALA A C 1
ATOM 727 O O . ALA A 1 92 ? 5.515 -13.163 0.357 1.00 69.50 92 ALA A O 1
ATOM 728 N N . THR A 1 93 ? 5.491 -12.656 -1.828 1.00 67.31 93 THR A N 1
ATOM 729 C CA . THR A 1 93 ? 4.368 -11.722 -1.714 1.00 67.31 93 THR A CA 1
ATOM 730 C C . THR A 1 93 ? 3.066 -12.459 -1.423 1.00 67.31 93 THR A C 1
ATOM 732 O O . THR A 1 93 ? 2.306 -12.024 -0.561 1.00 67.31 93 THR A O 1
ATOM 735 N N . VAL A 1 94 ? 2.814 -13.595 -2.078 1.00 66.81 94 VAL A N 1
ATOM 736 C CA . VAL A 1 94 ? 1.600 -14.393 -1.827 1.00 66.81 94 VAL A CA 1
ATOM 737 C C . VAL A 1 94 ? 1.553 -14.871 -0.372 1.00 66.81 94 VAL A C 1
ATOM 739 O O . VAL A 1 94 ? 0.525 -14.738 0.283 1.00 66.81 94 VAL A O 1
ATOM 742 N N . SER A 1 95 ? 2.686 -15.320 0.176 1.00 68.06 95 SER A N 1
ATOM 743 C CA . SER A 1 95 ? 2.779 -15.778 1.570 1.00 68.06 95 SER A CA 1
ATOM 744 C C . SER A 1 95 ? 2.466 -14.703 2.618 1.00 68.06 95 SER A C 1
ATOM 746 O O . SER A 1 95 ? 2.138 -15.060 3.744 1.00 68.06 95 SER A O 1
ATOM 748 N N . ARG A 1 96 ? 2.604 -13.411 2.292 1.00 69.50 96 ARG A N 1
ATOM 749 C CA . ARG A 1 96 ? 2.345 -12.295 3.226 1.00 69.50 96 ARG A CA 1
ATOM 750 C C . ARG A 1 96 ? 0.890 -11.826 3.222 1.00 69.50 96 ARG A C 1
ATOM 752 O O . ARG A 1 96 ? 0.484 -11.101 4.122 1.00 69.50 96 ARG A O 1
ATOM 759 N N . ASN A 1 97 ? 0.128 -12.204 2.196 1.00 62.47 97 ASN A N 1
ATOM 760 C CA . ASN A 1 97 ? -1.267 -11.797 2.014 1.00 62.47 97 ASN A CA 1
ATOM 761 C C . ASN A 1 97 ? -2.279 -12.897 2.390 1.00 62.47 97 ASN A C 1
ATOM 763 O O . ASN A 1 97 ? -3.480 -12.648 2.292 1.00 62.47 97 ASN A O 1
ATOM 767 N N . GLY A 1 98 ? -1.804 -14.093 2.764 1.00 52.81 98 GLY A N 1
ATOM 768 C CA . GLY A 1 98 ? -2.625 -15.240 3.176 1.00 52.81 98 GLY A CA 1
ATOM 769 C C . GLY A 1 98 ? -3.061 -15.202 4.634 1.00 52.81 98 GLY A C 1
ATOM 770 O O . GLY A 1 98 ? -2.297 -14.671 5.470 1.00 52.81 98 GLY A O 1
#

Radius of gyration: 14.08 Å; chains: 1; bounding box: 29×39×30 Å

pLDDT: mean 79.27, std 9.21, range [52.81, 90.75]

InterPro domains:
  IPR026983 Dynein heavy chain [PTHR46961] (1-98)
  IPR027417 P-loop containing nucleoside triphosphate hydrolase [G3DSA:3.40.50.300] (1-98)

Secondary structure (DSSP, 8-state):
-HHHHHEEEETTTTEEEE-HHHHHHHHHTTSPTT--EEEEEES---HHHHHHHTTTSSTT-EEE-TTS-EEEPPTTEEEEEE-S--TTS-HHHHHHH-

Sequence (98 aa):
TAPQMFGRLDVATNDWTDGIFSTLWRRTHKTKKGEHVWLVLDGPVDAIWIENLNSVLDDNKTLTLANGDRIPMAPTCKIIFEVHNIDNASPATVSRNG

Organism: NCBI:txid1028688

Foldseek 3Di:
DVCQAAWDQDPVVRDTDGHPPNVVQVVQVVDDPPDAAEAEAEDADALVVLVQCVVCLPPQVWRAGPVRDIRHHDPRYYYHYHHPDCVNPDPVSVVSVD